Protein AF-A0A239WYX2-F1 (afdb_monomer_lite)

Organism: Streptococcus acidominimus (NCBI:txid1326)

Radius of gyration: 22.9 Å; chains: 1; bounding box: 46×28×75 Å

Structure (mmCIF, N/CA/C/O backbone):
data_AF-A0A239WYX2-F1
#
_entry.id   AF-A0A239WYX2-F1
#
loop_
_atom_site.group_PDB
_atom_site.id
_atom_site.type_symbol
_atom_site.label_atom_id
_atom_site.label_alt_id
_atom_site.label_comp_id
_atom_site.label_asym_id
_atom_site.label_entity_id
_atom_site.label_seq_id
_atom_site.pdbx_PDB_ins_code
_atom_site.Cartn_x
_atom_site.Cartn_y
_atom_site.Cartn_z
_atom_site.occupancy
_atom_site.B_iso_or_equiv
_atom_site.auth_seq_id
_atom_site.auth_comp_id
_atom_site.auth_asym_id
_atom_site.auth_atom_id
_atom_site.pdbx_PDB_model_num
ATOM 1 N N . MET A 1 1 ? -20.511 -14.952 38.530 1.00 44.59 1 MET A N 1
ATOM 2 C CA . MET A 1 1 ? -20.828 -14.054 39.660 1.00 44.59 1 MET A CA 1
ATOM 3 C C . MET A 1 1 ? -21.076 -12.670 39.100 1.00 44.59 1 MET A C 1
ATOM 5 O O . MET A 1 1 ? -20.218 -12.164 38.387 1.00 44.59 1 MET A O 1
ATOM 9 N N . THR A 1 2 ? -22.242 -12.095 39.363 1.00 56.47 2 THR A N 1
ATOM 10 C CA . THR A 1 2 ? -22.591 -10.744 38.909 1.00 56.47 2 THR A CA 1
ATOM 11 C C . THR A 1 2 ? -21.978 -9.742 39.882 1.00 56.47 2 THR A C 1
ATOM 13 O O . THR A 1 2 ? -22.202 -9.856 41.085 1.00 56.47 2 THR A O 1
ATOM 16 N N . LYS A 1 3 ? -21.156 -8.810 39.389 1.00 70.31 3 LYS A N 1
ATOM 17 C CA . LYS A 1 3 ? -20.618 -7.720 40.211 1.00 70.31 3 LYS A CA 1
ATOM 18 C C . LYS A 1 3 ? -21.615 -6.568 40.204 1.00 70.31 3 LYS A C 1
ATOM 20 O O . LYS A 1 3 ? -21.973 -6.082 39.134 1.00 70.31 3 LYS A O 1
ATOM 25 N N . THR A 1 4 ? -22.044 -6.156 41.387 1.00 78.50 4 THR A N 1
ATOM 26 C CA . THR A 1 4 ? -22.910 -4.992 41.580 1.00 78.50 4 THR A CA 1
ATOM 27 C C . THR A 1 4 ? -22.040 -3.817 41.998 1.00 78.50 4 THR A C 1
ATOM 29 O O . THR A 1 4 ? -21.205 -3.958 42.891 1.00 78.50 4 THR A O 1
ATOM 32 N N . TYR A 1 5 ? -22.226 -2.679 41.340 1.00 82.31 5 TYR A N 1
ATOM 33 C CA . TYR A 1 5 ? -21.533 -1.432 41.645 1.00 82.31 5 TYR A CA 1
ATOM 34 C C . TYR A 1 5 ? -22.567 -0.402 42.092 1.00 82.31 5 TYR A C 1
ATOM 36 O O . TYR A 1 5 ? -23.661 -0.349 41.529 1.00 82.31 5 TYR A O 1
ATOM 44 N N . THR A 1 6 ? -22.215 0.402 43.089 1.00 85.81 6 THR A N 1
ATOM 45 C CA . THR A 1 6 ? -23.036 1.508 43.589 1.00 85.81 6 THR A CA 1
ATOM 46 C C . THR A 1 6 ? -22.330 2.805 43.222 1.00 85.81 6 THR A C 1
ATOM 48 O O . THR A 1 6 ? -21.145 2.942 43.515 1.00 85.81 6 THR A O 1
ATOM 51 N N . LEU A 1 7 ? -23.043 3.713 42.563 1.00 88.19 7 LEU A N 1
ATOM 52 C CA . LEU A 1 7 ? -22.556 5.017 42.109 1.00 88.19 7 LEU A CA 1
ATOM 53 C C . LEU A 1 7 ? -23.575 6.083 42.501 1.00 88.19 7 LEU A C 1
ATOM 55 O O . LEU A 1 7 ? -24.776 5.787 42.546 1.00 88.19 7 LEU A O 1
ATOM 59 N N . THR A 1 8 ? -23.112 7.304 42.769 1.00 91.81 8 THR A N 1
ATOM 60 C CA . THR A 1 8 ? -24.018 8.451 42.903 1.00 91.81 8 THR A CA 1
ATOM 61 C C . THR A 1 8 ? -24.559 8.873 41.540 1.00 91.81 8 THR A C 1
ATOM 63 O O . THR A 1 8 ? -24.033 8.501 40.485 1.00 91.81 8 THR A O 1
ATOM 66 N N . GLU A 1 9 ? -25.638 9.655 41.553 1.00 88.44 9 GLU A N 1
ATOM 67 C CA . GLU A 1 9 ? -26.219 10.196 40.328 1.00 88.44 9 GLU A CA 1
ATOM 68 C C . GLU A 1 9 ? -25.210 11.099 39.601 1.00 88.44 9 GLU A C 1
ATOM 70 O O . GLU A 1 9 ? -25.081 10.991 38.385 1.00 88.44 9 GLU A O 1
ATOM 75 N N . GLU A 1 10 ? -24.403 11.890 40.326 1.00 90.38 10 GLU A N 1
ATOM 76 C CA . GLU A 1 10 ? -23.358 12.719 39.710 1.00 90.38 10 GLU A CA 1
ATOM 77 C C . GLU A 1 10 ? -22.226 11.894 39.088 1.00 90.38 10 GLU A C 1
ATOM 79 O O . GLU A 1 10 ? -21.770 12.217 37.991 1.00 90.38 10 GLU A O 1
ATOM 84 N N . GLU A 1 11 ? -21.781 10.820 39.749 1.00 89.00 11 GLU A N 1
ATOM 85 C CA . GLU A 1 11 ? -20.735 9.936 39.219 1.00 89.00 11 GLU A CA 1
ATOM 86 C C . GLU A 1 11 ? -21.202 9.209 37.953 1.00 89.00 11 GLU A C 1
ATOM 88 O O . GLU A 1 11 ? -20.438 9.059 36.995 1.00 89.00 11 GLU A O 1
ATOM 93 N N . LEU A 1 12 ? -22.473 8.794 37.916 1.00 89.75 12 LEU A N 1
ATOM 94 C CA . LEU A 1 12 ? -23.083 8.224 36.718 1.00 89.75 12 LEU A CA 1
ATOM 95 C C . LEU A 1 12 ? -23.137 9.257 35.588 1.00 89.75 12 LEU A C 1
ATOM 97 O O . LEU A 1 12 ? -22.763 8.951 34.454 1.00 89.75 12 LEU A O 1
ATOM 101 N N . ASP A 1 13 ? -23.564 10.479 35.894 1.00 89.19 13 ASP A N 1
ATOM 102 C CA . ASP A 1 13 ? -23.682 11.562 34.921 1.00 89.19 13 ASP A CA 1
ATOM 103 C C . ASP A 1 13 ? -22.313 11.962 34.350 1.00 89.19 13 ASP A C 1
ATOM 105 O O . ASP A 1 13 ? -22.170 12.235 33.153 1.00 89.19 13 ASP A O 1
ATOM 109 N N . GLN A 1 14 ? -21.277 11.936 35.190 1.00 88.00 14 GLN A N 1
ATOM 110 C CA . GLN A 1 14 ? -19.898 12.187 34.796 1.00 88.00 14 GLN A CA 1
ATOM 111 C C . GLN A 1 14 ? -19.333 11.056 33.934 1.00 88.00 14 GLN A C 1
ATOM 113 O O . GLN A 1 14 ? -18.795 11.339 32.865 1.00 88.00 14 GLN A O 1
ATOM 118 N N . LEU A 1 15 ? -19.553 9.790 34.302 1.00 87.75 15 LEU A N 1
ATOM 119 C CA . LEU A 1 15 ? -19.185 8.639 33.469 1.00 87.75 15 LEU A CA 1
ATOM 120 C C . LEU A 1 15 ? -19.864 8.688 32.100 1.00 87.75 15 LEU A C 1
ATOM 122 O O . LEU A 1 15 ? -19.236 8.393 31.084 1.00 87.75 15 LEU A O 1
ATOM 126 N N . VAL A 1 16 ? -21.145 9.066 32.049 1.00 83.56 16 VAL A N 1
ATOM 127 C CA . VAL A 1 16 ? -21.876 9.239 30.789 1.00 83.56 16 VAL A CA 1
ATOM 128 C C . VAL A 1 16 ? -21.277 10.388 29.980 1.00 83.56 16 VAL A C 1
ATOM 130 O O . VAL A 1 16 ? -21.040 10.213 28.785 1.00 83.56 16 VAL A O 1
ATOM 133 N N . LYS A 1 17 ? -20.988 11.539 30.598 1.00 84.06 17 LYS A N 1
ATOM 134 C CA . LYS A 1 17 ? -20.359 12.687 29.923 1.00 84.06 17 LYS A CA 1
ATOM 135 C C . LYS A 1 17 ? -18.972 12.354 29.392 1.00 84.06 17 LYS A C 1
ATOM 137 O O . LYS A 1 17 ? -18.702 12.693 28.246 1.00 84.06 17 LYS A O 1
ATOM 142 N N . GLU A 1 18 ? -18.136 11.670 30.163 1.00 80.50 18 GLU A N 1
ATOM 143 C CA . GLU A 1 18 ? -16.801 11.228 29.752 1.00 80.50 18 GLU A CA 1
ATOM 144 C C . GLU A 1 18 ? -16.894 10.254 28.575 1.00 80.50 18 GLU A C 1
ATOM 146 O O . GLU A 1 18 ? -16.301 10.509 27.530 1.00 80.50 18 GLU A O 1
ATOM 151 N N . ARG A 1 19 ? -17.764 9.237 28.646 1.00 72.94 19 ARG A N 1
ATOM 152 C CA . ARG A 1 19 ? -18.009 8.319 27.516 1.00 72.94 19 ARG A CA 1
ATOM 153 C C . ARG A 1 19 ? -18.530 9.028 26.271 1.00 72.94 19 ARG A C 1
ATOM 155 O O . ARG A 1 19 ? -18.176 8.680 25.146 1.00 72.94 19 ARG A O 1
ATOM 162 N N . MET A 1 20 ? -19.429 9.991 26.452 1.00 70.44 20 MET A N 1
ATOM 163 C CA . MET A 1 20 ? -19.989 10.771 25.350 1.00 70.44 20 MET A CA 1
ATOM 164 C C . MET A 1 20 ? -18.973 11.776 24.795 1.00 70.44 20 MET A C 1
ATOM 166 O O . MET A 1 20 ? -19.032 12.088 23.609 1.00 70.44 20 MET A O 1
ATOM 170 N N . ALA A 1 21 ? -18.039 12.267 25.610 1.00 65.56 21 ALA A N 1
ATOM 171 C CA . ALA A 1 21 ? -16.942 13.136 25.200 1.00 65.56 21 ALA A CA 1
ATOM 172 C C . ALA A 1 21 ? -15.845 12.359 24.456 1.00 65.56 21 ALA A C 1
ATOM 174 O O . ALA A 1 21 ? -15.385 12.826 23.417 1.00 65.56 21 ALA A O 1
ATOM 175 N N . GLU A 1 22 ? -15.506 11.148 24.900 1.00 59.69 22 GLU A N 1
ATOM 176 C CA . GLU A 1 22 ? -14.644 10.210 24.168 1.00 59.69 22 GLU A CA 1
ATOM 177 C C . GLU A 1 22 ? -15.230 9.893 22.786 1.00 59.69 22 GLU A C 1
ATOM 179 O O . GLU A 1 22 ? -14.534 10.010 21.779 1.00 59.69 22 GLU A O 1
ATOM 184 N N . LYS A 1 23 ? -16.544 9.629 22.707 1.00 55.78 23 LYS A N 1
ATOM 185 C CA . LYS A 1 23 ? -17.272 9.493 21.429 1.00 55.78 23 LYS A CA 1
ATOM 186 C C . LYS A 1 23 ? -17.261 10.763 20.566 1.00 55.78 23 LYS A C 1
ATOM 188 O O . LYS A 1 23 ? -17.519 10.688 19.368 1.00 55.78 23 LYS A O 1
ATOM 193 N N . ARG A 1 24 ? -17.017 11.938 21.157 1.00 50.47 24 ARG A N 1
ATOM 194 C CA . ARG A 1 24 ? -16.957 13.237 20.462 1.00 50.47 24 ARG A CA 1
ATOM 195 C C . ARG A 1 24 ? -15.552 13.636 20.037 1.00 50.47 24 ARG A C 1
ATOM 197 O O . ARG A 1 24 ? -15.436 14.643 19.332 1.00 50.47 24 ARG A O 1
ATOM 204 N N . ILE A 1 25 ? -14.506 12.882 20.391 1.00 54.81 25 ILE A N 1
ATOM 205 C CA . ILE A 1 25 ? -13.226 13.005 19.694 1.00 54.81 25 ILE A CA 1
ATOM 206 C C . ILE A 1 25 ? -13.530 12.604 18.256 1.00 54.81 25 ILE A C 1
ATOM 208 O O . ILE A 1 25 ? -13.659 11.425 17.934 1.00 54.81 25 ILE A O 1
ATOM 212 N N . LYS A 1 26 ? -13.725 13.613 17.403 1.00 53.50 26 LYS A N 1
ATOM 213 C CA . LYS A 1 26 ? -13.906 13.462 15.964 1.00 53.50 26 LYS A CA 1
ATOM 214 C C . LYS A 1 26 ? -12.593 12.941 15.399 1.00 53.50 26 LYS A C 1
ATOM 216 O O . LYS A 1 26 ? -11.823 13.686 14.803 1.00 53.50 26 LYS A O 1
ATOM 221 N N . VAL A 1 27 ? -12.316 11.662 15.625 1.00 56.88 27 VAL A N 1
ATOM 222 C CA . VAL A 1 27 ? 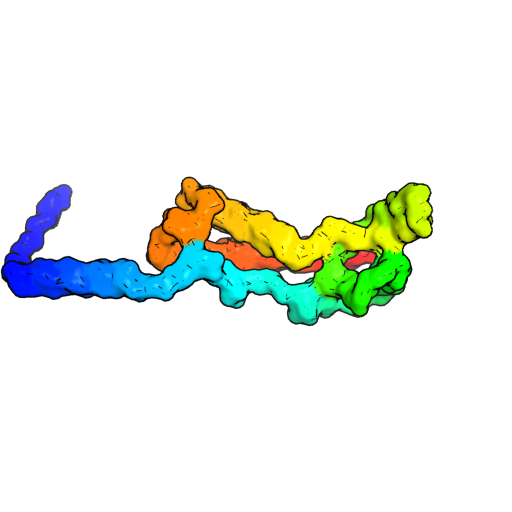-11.388 10.944 14.778 1.00 56.88 27 VAL A CA 1
ATOM 223 C C . VAL A 1 27 ? -12.023 11.013 13.407 1.00 56.88 27 VAL A C 1
ATOM 225 O O . VAL A 1 27 ? -13.179 10.625 13.225 1.00 56.88 27 VAL A O 1
ATOM 228 N N . ASP A 1 28 ? -11.308 11.617 12.471 1.00 65.31 28 ASP A N 1
ATOM 229 C CA . ASP A 1 28 ? -11.744 11.649 11.095 1.00 65.31 28 ASP A CA 1
ATOM 230 C C . ASP A 1 28 ? -11.708 10.214 10.559 1.00 65.31 28 ASP A C 1
ATOM 232 O O . ASP A 1 28 ? -10.704 9.733 10.035 1.00 65.31 28 ASP A O 1
ATOM 236 N N . LEU A 1 29 ? -12.828 9.508 10.725 1.00 66.06 29 LEU A N 1
ATOM 237 C CA . LEU A 1 29 ? -12.997 8.139 10.258 1.00 66.06 29 LEU A CA 1
ATOM 238 C C . LEU A 1 29 ? -12.892 8.062 8.729 1.00 66.06 29 LEU A C 1
ATOM 240 O O . LEU A 1 29 ? -12.725 6.977 8.183 1.00 66.06 29 LEU A O 1
ATOM 244 N N . THR A 1 30 ? -12.920 9.186 8.003 1.00 69.56 30 THR A N 1
ATOM 245 C CA . THR A 1 30 ? -12.647 9.171 6.562 1.00 69.56 30 THR A CA 1
ATOM 246 C C . THR A 1 30 ? -11.163 8.949 6.256 1.00 69.56 30 THR A C 1
ATOM 248 O O . THR A 1 30 ? -10.840 8.424 5.191 1.00 69.56 30 THR A O 1
ATOM 251 N N . SER A 1 31 ? -10.259 9.220 7.206 1.00 82.25 31 SER A N 1
ATOM 252 C CA . SER A 1 31 ? -8.807 9.193 7.000 1.00 82.25 31 SER A CA 1
ATOM 253 C C . SER A 1 31 ? -8.033 8.257 7.941 1.00 82.25 31 SER A C 1
ATOM 255 O O . SER A 1 31 ? -6.823 8.415 8.092 1.00 82.25 31 SER A O 1
ATOM 257 N N . VAL A 1 32 ? -8.685 7.217 8.483 1.00 89.94 32 VAL A N 1
ATOM 258 C CA . VAL A 1 32 ? -8.102 6.206 9.404 1.00 89.94 32 VAL A CA 1
ATOM 259 C C . VAL A 1 32 ? -6.696 5.743 9.003 1.00 89.94 32 VAL A C 1
ATOM 261 O O . VAL A 1 32 ? -5.801 5.677 9.841 1.00 89.94 32 VAL A O 1
ATOM 264 N N . PHE A 1 33 ? -6.478 5.454 7.719 1.00 94.00 33 PHE A N 1
ATOM 265 C CA . PHE A 1 33 ? -5.216 4.904 7.216 1.00 94.00 33 PHE A CA 1
ATOM 266 C C . PHE A 1 33 ? -4.278 5.951 6.610 1.00 94.00 33 PHE A C 1
ATOM 268 O O . PHE A 1 33 ? -3.168 5.615 6.210 1.00 94.00 33 PHE A O 1
ATOM 275 N N . ARG A 1 34 ? -4.680 7.225 6.550 1.00 91.06 34 ARG A N 1
ATOM 276 C CA . ARG A 1 34 ? -3.857 8.308 5.990 1.00 91.06 34 ARG A CA 1
ATOM 277 C C . ARG A 1 34 ? -2.483 8.447 6.665 1.00 91.06 34 ARG A C 1
ATOM 279 O O . ARG A 1 34 ? -1.541 8.724 5.930 1.00 91.06 34 ARG A O 1
ATOM 286 N N . PRO A 1 35 ? -2.325 8.255 7.991 1.00 92.06 35 PRO A N 1
ATOM 287 C CA . PRO A 1 35 ? -1.014 8.353 8.637 1.00 92.06 35 PRO A CA 1
ATOM 288 C C . PRO A 1 35 ? -0.046 7.223 8.270 1.00 92.06 35 PRO A C 1
ATOM 290 O O . PRO A 1 35 ? 1.161 7.416 8.337 1.00 92.06 35 PRO A O 1
ATOM 293 N N . VAL A 1 36 ? -0.572 6.050 7.903 1.00 94.19 36 VAL A N 1
ATOM 294 C CA . VAL A 1 36 ? 0.217 4.830 7.646 1.00 94.19 36 VAL A CA 1
ATOM 295 C C . VAL A 1 36 ? 0.238 4.424 6.176 1.00 94.19 36 VAL A C 1
ATOM 297 O O . VAL A 1 36 ? 0.872 3.425 5.833 1.00 94.19 36 VAL A O 1
ATOM 300 N N . LYS A 1 37 ? -0.455 5.182 5.314 1.00 92.81 37 LYS A N 1
ATOM 301 C CA . LYS A 1 37 ? -0.577 4.898 3.884 1.00 92.81 37 LYS A CA 1
ATOM 302 C C . LYS A 1 37 ? 0.794 4.759 3.232 1.00 92.81 37 LYS A C 1
ATOM 304 O O . LYS A 1 37 ? 1.783 5.302 3.721 1.00 92.81 37 LYS A O 1
ATOM 309 N N . ILE A 1 38 ? 0.815 4.038 2.121 1.00 91.56 38 ILE A N 1
ATOM 310 C CA . ILE A 1 38 ? 2.036 3.877 1.345 1.00 91.56 38 ILE A CA 1
ATOM 311 C C . ILE A 1 38 ? 2.420 5.218 0.692 1.00 91.56 38 ILE A C 1
ATOM 313 O O . ILE A 1 38 ? 1.558 5.982 0.259 1.00 91.56 38 ILE A O 1
ATOM 317 N N . ASP A 1 39 ? 3.706 5.550 0.703 1.00 91.31 39 ASP A N 1
ATOM 318 C CA . ASP A 1 39 ? 4.269 6.763 0.104 1.00 91.31 39 ASP A CA 1
ATOM 319 C C . ASP A 1 39 ? 5.173 6.349 -1.059 1.00 91.31 39 ASP A C 1
ATOM 321 O O . ASP A 1 39 ? 6.249 5.782 -0.875 1.00 91.31 39 ASP A O 1
ATOM 325 N N . ASP A 1 40 ? 4.727 6.625 -2.280 1.00 89.00 40 ASP A N 1
ATOM 326 C CA . ASP A 1 40 ? 5.436 6.264 -3.505 1.00 89.00 40 ASP A CA 1
ATOM 327 C C . ASP A 1 40 ? 6.855 6.850 -3.577 1.00 89.00 40 ASP A C 1
ATOM 329 O O . ASP A 1 40 ? 7.781 6.186 -4.046 1.00 89.00 40 ASP A O 1
ATOM 333 N N . ASN A 1 41 ? 7.057 8.065 -3.072 1.00 89.50 41 ASN A N 1
ATOM 334 C CA . ASN A 1 41 ? 8.358 8.732 -3.087 1.00 89.50 41 ASN A CA 1
ATOM 335 C C . ASN A 1 41 ? 9.320 8.143 -2.066 1.00 89.50 41 ASN A C 1
ATOM 337 O O . ASN A 1 41 ? 10.521 8.101 -2.312 1.00 89.50 41 ASN A O 1
ATOM 341 N N . LYS A 1 42 ? 8.807 7.726 -0.909 1.00 92.38 42 LYS A N 1
ATOM 342 C CA . LYS A 1 42 ? 9.647 7.271 0.206 1.00 92.38 42 LYS A CA 1
ATOM 343 C C . LYS A 1 42 ? 9.811 5.762 0.276 1.00 92.38 42 LYS A C 1
ATOM 345 O O . LYS A 1 42 ? 10.765 5.304 0.892 1.00 92.38 42 LYS A O 1
ATOM 350 N N . GLU A 1 43 ? 8.890 5.004 -0.305 1.00 94.19 43 GLU A N 1
ATOM 351 C CA . GLU A 1 43 ? 8.837 3.551 -0.136 1.00 94.19 43 GLU A CA 1
ATOM 352 C C . GLU A 1 43 ? 8.969 2.809 -1.471 1.00 94.19 43 GLU A C 1
ATOM 354 O O . GLU A 1 43 ? 9.728 1.850 -1.540 1.00 94.19 43 GLU A O 1
ATOM 359 N N . ILE A 1 44 ? 8.315 3.260 -2.550 1.00 92.19 44 ILE A N 1
ATOM 360 C CA . ILE A 1 44 ? 8.398 2.582 -3.863 1.00 92.19 44 ILE A CA 1
ATOM 361 C C . ILE A 1 44 ? 9.615 3.028 -4.669 1.00 92.19 44 ILE A C 1
ATOM 363 O O . ILE A 1 44 ? 10.359 2.192 -5.182 1.00 92.19 44 ILE A O 1
ATOM 367 N N . THR A 1 45 ? 9.831 4.340 -4.764 1.00 92.00 45 THR A N 1
ATOM 368 C CA . THR A 1 45 ? 10.928 4.922 -5.549 1.00 92.00 45 THR A CA 1
ATOM 369 C C . THR A 1 45 ? 12.287 4.357 -5.119 1.00 92.00 45 THR A C 1
ATOM 371 O O . THR A 1 45 ? 12.994 3.851 -5.991 1.00 92.00 45 THR A O 1
ATOM 374 N N . PRO A 1 46 ? 12.627 4.290 -3.812 1.00 94.06 46 PRO A N 1
ATOM 375 C CA . PRO A 1 46 ? 13.911 3.739 -3.388 1.00 94.06 46 PRO A CA 1
ATOM 376 C C . PRO A 1 46 ? 14.072 2.248 -3.689 1.00 94.06 46 PRO A C 1
ATOM 378 O O . PRO A 1 46 ? 15.195 1.799 -3.881 1.00 94.06 46 PRO A O 1
ATOM 381 N N . ILE A 1 47 ? 12.984 1.466 -3.726 1.00 94.56 47 ILE A N 1
ATOM 382 C CA . ILE A 1 47 ? 13.049 0.053 -4.129 1.00 94.56 47 ILE A CA 1
ATOM 383 C C . ILE A 1 47 ? 13.384 -0.037 -5.616 1.00 94.56 47 ILE A C 1
ATOM 385 O O . ILE A 1 47 ? 14.324 -0.730 -5.985 1.00 94.56 47 ILE A O 1
ATOM 389 N N . ASN A 1 48 ? 12.660 0.696 -6.465 1.00 92.12 48 ASN A N 1
ATOM 390 C CA . ASN A 1 48 ? 12.896 0.681 -7.908 1.00 92.12 48 ASN A CA 1
ATOM 391 C C . ASN A 1 48 ? 14.311 1.160 -8.265 1.00 92.12 48 ASN A C 1
ATOM 393 O O . ASN A 1 48 ? 14.954 0.570 -9.126 1.00 92.12 48 ASN A O 1
ATOM 397 N N . GLU A 1 49 ? 14.826 2.180 -7.576 1.00 92.44 49 GLU A N 1
ATOM 398 C CA . GLU A 1 49 ? 16.173 2.721 -7.796 1.00 92.44 49 GLU A CA 1
ATOM 399 C C . GLU A 1 49 ? 17.307 1.725 -7.504 1.00 92.44 49 GLU A C 1
ATOM 401 O O . GLU A 1 49 ? 18.393 1.876 -8.065 1.00 92.44 49 GLU A O 1
ATOM 406 N N . LYS A 1 50 ? 17.072 0.672 -6.704 1.00 94.25 50 LYS A N 1
ATOM 407 C CA . LYS A 1 50 ? 18.048 -0.422 -6.520 1.00 94.25 50 LYS A CA 1
ATOM 408 C C . LYS A 1 50 ? 18.286 -1.226 -7.805 1.00 94.25 50 LYS A C 1
ATOM 410 O O . LYS A 1 50 ? 19.325 -1.870 -7.922 1.00 94.25 50 LYS A O 1
ATOM 415 N N . TYR A 1 51 ? 17.348 -1.187 -8.756 1.00 92.88 51 TYR A N 1
ATOM 416 C CA . TYR A 1 51 ? 17.335 -2.026 -9.957 1.00 92.88 51 TYR A CA 1
ATOM 417 C C . TYR A 1 51 ? 17.356 -1.159 -11.233 1.00 92.88 51 TYR A C 1
ATOM 419 O O . TYR A 1 51 ? 16.306 -0.895 -11.830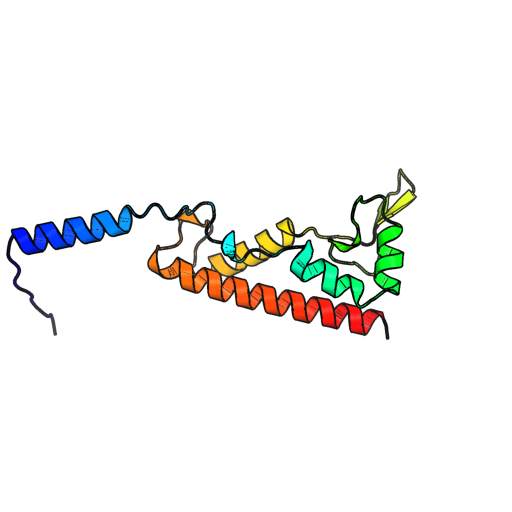 1.00 92.88 51 TYR A O 1
ATOM 427 N N . PRO A 1 52 ? 18.535 -0.70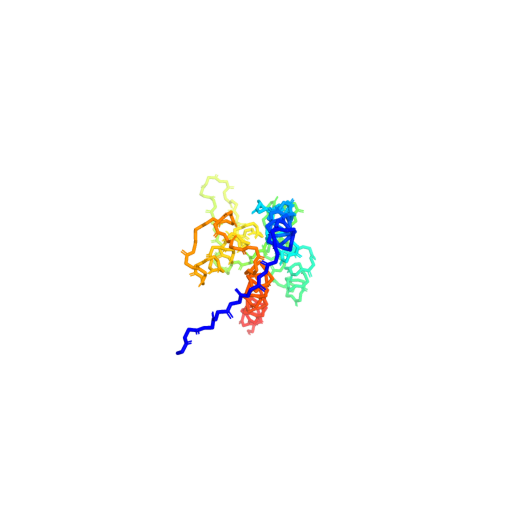0 -11.696 1.00 89.12 52 PRO A N 1
ATOM 428 C CA . PRO A 1 52 ? 18.644 0.250 -12.809 1.00 89.12 52 PRO A CA 1
ATOM 429 C C . PRO A 1 52 ? 18.060 -0.273 -14.132 1.00 89.12 52 PRO A C 1
ATOM 431 O O . PRO A 1 52 ? 17.439 0.498 -14.863 1.00 89.12 52 PRO A O 1
ATOM 434 N N . ASP A 1 53 ? 18.168 -1.575 -14.411 1.00 87.50 53 ASP A N 1
ATOM 435 C CA . ASP A 1 53 ? 17.596 -2.191 -15.620 1.00 87.50 53 ASP A CA 1
ATOM 436 C C . ASP A 1 53 ? 16.062 -2.115 -15.646 1.00 87.50 53 ASP A C 1
ATOM 438 O O . ASP A 1 53 ? 15.437 -1.973 -16.700 1.00 87.50 53 ASP A O 1
ATOM 442 N N . ILE A 1 54 ? 15.440 -2.181 -14.467 1.00 85.25 54 ILE A N 1
ATOM 443 C CA . ILE A 1 54 ? 13.995 -2.032 -14.292 1.00 85.25 54 ILE A CA 1
ATOM 444 C C . ILE A 1 5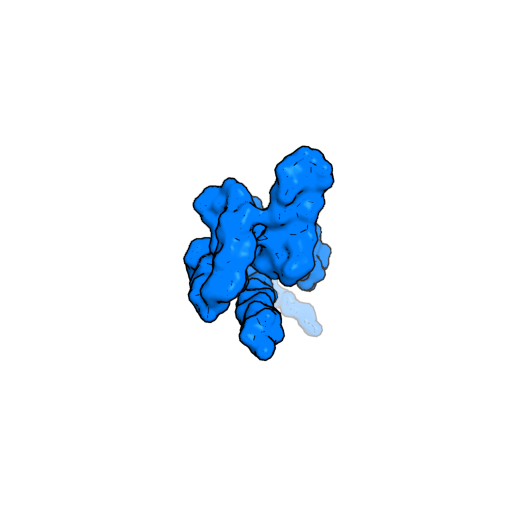4 ? 13.593 -0.574 -14.505 1.00 85.25 54 ILE A C 1
ATOM 446 O O . ILE A 1 54 ? 12.632 -0.293 -15.222 1.00 85.25 54 ILE A O 1
ATOM 450 N N . VAL A 1 55 ? 14.352 0.360 -13.928 1.00 86.38 55 VAL A N 1
ATOM 451 C CA . VAL A 1 55 ? 14.131 1.800 -14.107 1.00 86.38 55 VAL A CA 1
ATOM 452 C C . VAL A 1 55 ? 14.216 2.186 -15.582 1.00 86.38 55 VAL A C 1
ATOM 454 O O . VAL A 1 55 ? 13.385 2.959 -16.055 1.00 86.38 55 VAL A O 1
ATOM 457 N N . GLU A 1 56 ? 15.167 1.627 -16.329 1.00 86.19 56 GLU A N 1
ATOM 458 C CA . GLU A 1 56 ? 15.299 1.909 -17.757 1.00 86.19 56 GLU A CA 1
ATOM 459 C C . GLU A 1 56 ? 14.076 1.431 -18.552 1.00 86.19 56 GLU A C 1
ATOM 461 O O . GLU A 1 56 ? 13.540 2.181 -19.365 1.00 86.19 56 GLU A O 1
ATOM 466 N N . LYS A 1 57 ? 13.544 0.240 -18.245 1.00 84.94 57 LYS A N 1
ATOM 467 C CA . LYS A 1 57 ? 12.280 -0.242 -18.832 1.00 84.94 57 LYS A CA 1
ATOM 468 C C . LYS A 1 57 ? 11.096 0.655 -18.465 1.00 84.94 57 LYS A C 1
ATOM 470 O O . LYS A 1 57 ? 10.257 0.950 -19.312 1.00 84.94 57 LYS A O 1
ATOM 475 N N . LEU A 1 58 ? 11.033 1.126 -17.221 1.00 81.94 58 LEU A N 1
ATOM 476 C CA . LEU A 1 58 ? 9.990 2.038 -16.751 1.00 81.94 58 LEU A CA 1
ATOM 477 C C . LEU A 1 58 ? 10.026 3.395 -17.478 1.00 81.94 58 LEU A C 1
ATOM 479 O O . LEU A 1 58 ? 8.964 3.936 -17.780 1.00 81.94 58 LEU A O 1
ATOM 483 N N . LYS A 1 59 ? 11.208 3.925 -17.827 1.00 78.00 59 LYS A N 1
ATOM 484 C CA . LYS A 1 59 ? 11.356 5.175 -18.606 1.00 78.00 59 LYS A CA 1
ATOM 485 C C . LYS A 1 59 ? 10.790 5.108 -20.023 1.00 78.00 59 LYS A C 1
ATOM 487 O O . LYS A 1 59 ? 10.501 6.154 -20.595 1.00 78.00 59 LYS A O 1
ATOM 492 N N . VAL A 1 60 ? 10.626 3.910 -20.590 1.00 71.50 60 VAL A N 1
ATOM 493 C CA . VAL A 1 60 ? 9.973 3.729 -21.900 1.00 71.50 60 VAL A CA 1
ATOM 494 C C . VAL A 1 60 ? 8.500 4.169 -21.844 1.00 71.50 60 VAL A C 1
ATOM 496 O O . VAL A 1 60 ? 7.919 4.540 -22.863 1.00 71.50 60 VAL A O 1
ATOM 499 N N . SER A 1 61 ? 7.906 4.209 -20.646 1.00 65.38 61 SER A N 1
ATOM 500 C CA . SER A 1 61 ? 6.585 4.786 -20.416 1.00 65.38 61 SER A CA 1
ATOM 501 C C . SER A 1 61 ? 6.613 6.317 -20.530 1.00 65.38 61 SER A C 1
ATOM 503 O O . SER A 1 61 ? 7.492 6.977 -19.982 1.00 65.38 61 SER A O 1
ATOM 505 N N . ARG A 1 62 ? 5.586 6.919 -21.149 1.00 68.38 62 ARG A N 1
ATOM 506 C CA . ARG A 1 62 ? 5.408 8.389 -21.233 1.00 68.38 62 ARG A CA 1
ATOM 507 C C . ARG A 1 62 ? 5.025 9.051 -19.894 1.00 68.38 62 ARG A C 1
ATOM 509 O O . ARG A 1 62 ? 4.636 10.219 -19.868 1.00 68.38 62 ARG A O 1
ATOM 516 N N . SER A 1 63 ? 5.078 8.313 -18.790 1.00 69.69 63 SER A N 1
ATOM 517 C CA . SER A 1 63 ? 4.742 8.800 -17.454 1.00 69.69 63 SER A CA 1
ATOM 518 C C . SER A 1 63 ? 5.764 9.816 -16.942 1.00 69.69 63 SER A C 1
ATOM 520 O O . SER A 1 63 ? 6.968 9.610 -17.033 1.00 69.69 63 SER A O 1
ATOM 522 N N . VAL A 1 64 ? 5.279 10.897 -16.321 1.00 69.00 64 VAL A N 1
ATOM 523 C CA . VAL A 1 64 ? 6.112 12.004 -15.805 1.00 69.00 64 VAL A CA 1
ATOM 524 C C . VAL A 1 64 ? 7.072 11.555 -14.688 1.00 69.00 64 VAL A C 1
ATOM 526 O O . VAL A 1 64 ? 8.094 12.194 -14.486 1.00 69.00 64 VAL A O 1
ATOM 529 N N . ASN A 1 65 ? 6.778 10.452 -13.984 1.00 76.00 65 ASN A N 1
ATOM 530 C CA . ASN A 1 65 ? 7.632 9.871 -12.936 1.00 76.00 65 ASN A CA 1
ATOM 531 C C . ASN A 1 65 ? 7.459 8.340 -12.861 1.00 76.00 65 ASN A C 1
ATOM 533 O O . ASN A 1 65 ? 6.770 7.839 -11.968 1.00 76.00 65 ASN A O 1
ATOM 537 N N . PRO A 1 66 ? 8.049 7.572 -13.788 1.00 77.00 66 PRO A N 1
ATOM 538 C CA . PRO A 1 66 ? 7.738 6.153 -13.943 1.00 77.00 66 PRO A CA 1
ATOM 539 C C . PRO A 1 66 ? 8.295 5.283 -12.795 1.00 77.00 66 PRO A C 1
ATOM 541 O O . PRO A 1 66 ? 7.775 4.208 -12.517 1.00 77.00 66 PRO A O 1
ATOM 544 N N . VAL A 1 67 ? 9.285 5.789 -12.051 1.00 84.31 67 VAL A N 1
ATOM 545 C CA . VAL A 1 67 ? 9.880 5.137 -10.867 1.00 84.31 67 VAL A CA 1
ATOM 546 C C . VAL A 1 67 ? 8.962 5.076 -9.644 1.00 84.31 67 VAL A C 1
ATOM 548 O O . VAL A 1 67 ? 9.267 4.360 -8.698 1.00 84.31 67 VAL A O 1
ATOM 551 N N . ARG A 1 68 ? 7.831 5.787 -9.647 1.00 85.88 68 ARG A N 1
ATOM 552 C CA . ARG A 1 68 ? 6.858 5.767 -8.540 1.00 85.88 68 ARG A CA 1
ATOM 553 C C . ARG A 1 68 ? 5.873 4.601 -8.617 1.00 85.88 68 ARG A C 1
ATOM 555 O O . ARG A 1 68 ? 5.094 4.392 -7.690 1.00 85.88 68 ARG A O 1
ATOM 562 N N . PHE A 1 69 ? 5.875 3.865 -9.725 1.00 84.56 69 PHE A N 1
ATOM 563 C CA . PHE A 1 69 ? 4.913 2.801 -9.972 1.00 84.56 69 PHE A CA 1
ATOM 564 C C . PHE A 1 69 ? 5.479 1.413 -9.677 1.00 84.56 69 PHE A C 1
ATOM 566 O O . PHE A 1 69 ? 6.690 1.198 -9.628 1.00 84.56 69 PHE A O 1
ATOM 573 N N . ILE A 1 70 ? 4.573 0.447 -9.527 1.00 88.69 70 ILE A N 1
ATOM 574 C CA . ILE A 1 70 ? 4.930 -0.966 -9.418 1.00 88.69 70 ILE A CA 1
ATOM 575 C C . ILE A 1 70 ? 5.235 -1.523 -10.803 1.00 88.69 70 ILE A C 1
ATOM 577 O O . ILE A 1 70 ? 4.374 -1.528 -11.689 1.00 88.69 70 ILE A O 1
ATOM 581 N N . PHE A 1 71 ? 6.452 -2.037 -10.956 1.00 86.44 71 PHE A N 1
ATOM 582 C CA . PHE A 1 71 ? 6.932 -2.650 -12.180 1.00 86.44 71 PHE A CA 1
ATOM 583 C C . PHE A 1 71 ? 6.247 -3.988 -12.462 1.00 86.44 71 PHE A C 1
ATOM 585 O O . PHE A 1 71 ? 6.126 -4.868 -11.601 1.00 86.44 71 PHE A O 1
ATOM 592 N N . LYS A 1 72 ? 5.885 -4.186 -13.722 1.00 86.62 72 LYS A N 1
ATOM 593 C CA . LYS A 1 72 ? 5.375 -5.419 -14.303 1.00 86.62 72 LYS A CA 1
ATOM 594 C C . LYS A 1 72 ? 6.352 -5.877 -15.381 1.00 86.62 72 LYS A C 1
ATOM 596 O O . LYS A 1 72 ? 6.721 -5.107 -16.254 1.00 86.62 72 LYS A O 1
ATOM 601 N N . GLU A 1 73 ? 6.733 -7.149 -15.325 1.00 82.62 73 GLU A N 1
ATOM 602 C CA . GLU A 1 73 ? 7.726 -7.724 -16.239 1.00 82.62 73 GLU A CA 1
ATOM 603 C C . GLU A 1 73 ? 7.224 -7.779 -17.684 1.00 82.62 73 GLU A C 1
ATOM 605 O O . GLU A 1 73 ? 7.922 -7.355 -18.600 1.00 82.62 73 GLU A O 1
ATOM 610 N N . VAL A 1 74 ? 5.999 -8.276 -17.871 1.00 85.12 74 VAL A N 1
ATOM 611 C CA . VAL A 1 74 ? 5.350 -8.339 -19.181 1.00 85.12 74 VAL A CA 1
ATOM 612 C C . VAL A 1 74 ? 4.624 -7.018 -19.424 1.00 85.12 74 VAL A C 1
ATOM 614 O O . VAL A 1 74 ? 3.602 -6.767 -18.764 1.00 85.12 74 VAL A O 1
ATOM 617 N N . PRO A 1 75 ? 5.112 -6.171 -20.344 1.00 85.06 75 PRO A N 1
ATOM 618 C CA . PRO A 1 75 ? 4.508 -4.876 -20.569 1.00 85.06 75 PRO A CA 1
ATOM 619 C C . PRO A 1 75 ? 3.140 -5.018 -21.229 1.00 85.06 75 PRO A C 1
ATOM 621 O O . PRO A 1 75 ? 2.831 -6.007 -21.900 1.00 85.06 75 PRO A O 1
ATOM 624 N N . ARG A 1 76 ? 2.311 -3.995 -21.063 1.00 85.19 76 ARG A N 1
ATOM 625 C CA . ARG A 1 76 ? 1.120 -3.800 -21.881 1.00 85.19 76 ARG A CA 1
ATOM 626 C C . ARG A 1 76 ? 1.507 -2.977 -23.102 1.00 85.19 76 ARG A C 1
ATOM 628 O O . ARG A 1 76 ? 2.104 -1.919 -22.954 1.00 85.19 76 ARG A O 1
ATOM 635 N N . VAL A 1 77 ? 1.122 -3.434 -24.287 1.00 86.25 77 VAL A N 1
ATOM 636 C CA . VAL A 1 77 ? 1.227 -2.633 -25.509 1.00 86.25 77 VAL A CA 1
ATOM 637 C C . VAL A 1 77 ? -0.133 -2.005 -25.786 1.00 86.25 77 VAL A C 1
ATOM 639 O O . VAL A 1 77 ? -1.165 -2.667 -25.680 1.00 86.25 77 VAL A O 1
ATOM 642 N N . ASN A 1 78 ? -0.155 -0.709 -26.073 1.00 83.62 78 ASN A N 1
ATOM 643 C CA . ASN A 1 78 ? -1.345 -0.035 -26.565 1.00 83.62 78 ASN A CA 1
ATOM 644 C C . ASN A 1 78 ? -1.438 -0.247 -28.081 1.00 83.62 78 ASN A C 1
ATOM 646 O O . ASN A 1 78 ? -0.638 0.309 -28.825 1.00 83.62 78 ASN A O 1
ATOM 650 N N . ASP A 1 79 ? -2.428 -1.015 -28.538 1.00 83.81 79 ASP A N 1
ATOM 651 C CA . ASP A 1 79 ? -2.577 -1.374 -29.958 1.00 83.81 79 ASP A CA 1
ATOM 652 C C . ASP A 1 79 ? -2.849 -0.173 -30.884 1.00 83.81 79 ASP A C 1
ATOM 654 O O . ASP A 1 79 ? -2.665 -0.268 -32.095 1.00 83.81 79 ASP A O 1
ATOM 658 N N . ILE A 1 80 ? -3.288 0.965 -30.332 1.00 85.50 80 ILE A N 1
ATOM 659 C CA . ILE A 1 80 ? -3.610 2.179 -31.094 1.00 85.50 80 ILE A CA 1
ATOM 660 C C . ILE A 1 80 ? -2.395 3.106 -31.174 1.00 85.50 80 ILE A C 1
ATOM 662 O O . ILE A 1 80 ? -2.111 3.664 -32.232 1.00 85.50 80 ILE A O 1
ATOM 666 N N . THR A 1 81 ? -1.693 3.308 -30.055 1.00 83.69 81 THR A N 1
ATOM 667 C CA . THR A 1 81 ? -0.580 4.272 -29.974 1.00 83.69 81 THR A CA 1
ATOM 668 C C . THR A 1 81 ? 0.797 3.633 -30.120 1.00 83.69 81 THR A C 1
ATOM 670 O O . THR A 1 81 ? 1.774 4.351 -30.327 1.00 83.69 81 THR A O 1
ATOM 673 N N . GLY A 1 82 ? 0.888 2.305 -30.008 1.00 81.69 82 GLY A N 1
ATOM 674 C CA . GLY A 1 82 ? 2.142 1.554 -29.950 1.00 81.69 82 GLY A CA 1
ATOM 675 C C . GLY A 1 82 ? 2.902 1.714 -28.630 1.00 81.69 82 GLY A C 1
ATOM 676 O O . GLY A 1 82 ? 4.032 1.242 -28.524 1.00 81.69 82 GLY A O 1
ATOM 677 N N . ASP A 1 83 ? 2.321 2.385 -27.630 1.00 81.25 83 ASP A N 1
ATOM 678 C CA . ASP A 1 83 ? 3.010 2.657 -26.369 1.00 81.25 83 ASP A CA 1
ATOM 679 C C . ASP A 1 83 ? 3.207 1.378 -25.554 1.00 81.25 83 ASP A C 1
ATOM 681 O O . ASP A 1 83 ? 2.291 0.564 -25.421 1.00 81.25 83 ASP A O 1
ATOM 685 N N . VAL A 1 84 ? 4.401 1.231 -24.982 1.00 82.88 84 VAL A N 1
ATOM 686 C CA . VAL A 1 84 ? 4.782 0.089 -24.150 1.00 82.88 84 VAL A CA 1
ATOM 687 C C . VAL A 1 84 ? 4.793 0.524 -22.695 1.00 82.88 84 VAL A C 1
ATOM 689 O O . VAL A 1 84 ? 5.517 1.446 -22.319 1.00 82.88 84 VAL A O 1
ATOM 692 N N . ASP A 1 85 ? 4.001 -0.159 -21.877 1.00 83.12 85 ASP A N 1
ATOM 693 C CA . ASP A 1 85 ? 3.834 0.172 -20.476 1.00 83.12 85 ASP A CA 1
ATOM 694 C C . ASP A 1 85 ? 4.258 -0.967 -19.544 1.00 83.12 85 ASP A C 1
ATOM 696 O O . ASP A 1 85 ? 3.668 -2.049 -19.540 1.00 83.12 85 ASP A O 1
ATOM 700 N N . TYR A 1 86 ? 5.277 -0.700 -18.732 1.00 84.75 86 TYR A N 1
ATOM 701 C CA . TYR A 1 86 ? 5.832 -1.619 -17.741 1.00 84.75 86 TYR A CA 1
ATOM 702 C C . TYR A 1 86 ? 5.302 -1.381 -16.325 1.00 84.75 86 TYR A C 1
ATOM 704 O O . TYR A 1 86 ? 5.786 -2.014 -15.390 1.00 84.75 86 TYR A O 1
ATOM 712 N N . HIS A 1 87 ? 4.326 -0.495 -16.125 1.00 80.38 87 HIS A N 1
ATOM 713 C CA . HIS A 1 87 ? 3.650 -0.375 -14.836 1.00 80.38 87 HIS A CA 1
ATOM 714 C C . HIS A 1 87 ? 2.193 -0.819 -14.915 1.00 80.38 87 HIS A C 1
ATOM 716 O O . HIS A 1 87 ? 1.573 -0.807 -15.974 1.00 80.38 87 HIS A O 1
ATOM 722 N N . ASN A 1 88 ? 1.658 -1.287 -13.786 1.00 73.94 88 ASN A N 1
ATOM 723 C CA . ASN A 1 88 ? 0.287 -1.804 -13.738 1.00 73.94 88 ASN A CA 1
ATOM 724 C C . ASN A 1 88 ? -0.542 -1.268 -12.577 1.00 73.94 88 ASN A C 1
ATOM 726 O O . ASN A 1 88 ? -1.761 -1.255 -12.683 1.00 73.94 88 ASN A O 1
ATOM 730 N N . PHE A 1 89 ? 0.103 -0.866 -11.483 1.00 80.69 89 PHE A N 1
ATOM 731 C CA . PHE A 1 89 ? -0.589 -0.381 -10.297 1.00 80.69 89 PHE A CA 1
ATOM 732 C C . PHE A 1 89 ? 0.059 0.892 -9.773 1.00 80.69 89 PHE A C 1
ATOM 734 O O . PHE A 1 89 ? 1.290 0.993 -9.692 1.00 80.69 89 PHE A O 1
ATOM 741 N N . ALA A 1 90 ? -0.786 1.841 -9.389 1.00 77.88 90 ALA A N 1
ATOM 742 C CA . ALA A 1 90 ? -0.398 3.040 -8.663 1.00 77.88 90 ALA A CA 1
ATOM 743 C C . ALA A 1 90 ? -0.557 2.861 -7.140 1.00 77.88 90 ALA A C 1
ATOM 745 O O . ALA A 1 90 ? -1.271 1.978 -6.661 1.00 77.88 90 ALA A O 1
ATOM 746 N N . GLU A 1 91 ? 0.076 3.750 -6.368 1.00 85.62 91 GLU A N 1
ATOM 747 C CA . GLU A 1 91 ? 0.047 3.773 -4.893 1.00 85.62 91 GLU A CA 1
ATOM 748 C C . GLU A 1 91 ? -1.369 3.652 -4.315 1.00 85.62 91 GLU A C 1
ATOM 750 O O . GLU A 1 91 ? -1.612 2.824 -3.439 1.00 85.62 91 GLU A O 1
ATOM 755 N N . HIS A 1 92 ? -2.322 4.416 -4.854 1.00 86.38 92 HIS A N 1
ATOM 756 C CA . HIS A 1 92 ? -3.698 4.443 -4.359 1.00 86.38 92 HIS A CA 1
ATOM 757 C C . HIS A 1 92 ? -4.434 3.098 -4.504 1.00 86.38 92 HIS A C 1
ATOM 759 O O . HIS A 1 92 ? -5.308 2.784 -3.692 1.00 86.38 92 HIS A O 1
ATOM 765 N N . GLU A 1 93 ? -4.091 2.289 -5.511 1.00 90.06 93 GLU A N 1
ATOM 766 C CA . GLU A 1 93 ? -4.690 0.967 -5.723 1.00 90.06 93 GLU A CA 1
ATOM 767 C C . GLU A 1 93 ? -4.185 -0.026 -4.677 1.00 90.06 93 GLU A C 1
ATOM 769 O O . GLU A 1 93 ? -4.975 -0.753 -4.069 1.00 90.06 93 GLU A O 1
ATOM 774 N N . ILE A 1 94 ? -2.879 0.014 -4.396 1.00 92.00 94 ILE A N 1
ATOM 775 C CA . ILE A 1 94 ? -2.236 -0.780 -3.343 1.00 92.00 94 ILE A CA 1
ATOM 776 C C . ILE A 1 94 ? -2.793 -0.363 -1.985 1.00 92.00 94 ILE A C 1
ATOM 778 O O . ILE A 1 94 ? -3.235 -1.206 -1.207 1.00 92.00 94 ILE A O 1
ATOM 782 N N . HIS A 1 95 ? -2.850 0.945 -1.723 1.00 93.06 95 HIS A N 1
ATOM 783 C CA . HIS A 1 95 ? -3.442 1.498 -0.514 1.00 93.06 95 HIS A CA 1
ATOM 784 C C . HIS A 1 95 ? -4.864 0.978 -0.300 1.00 93.06 95 HIS A C 1
ATOM 786 O O . HIS A 1 95 ? -5.197 0.518 0.792 1.00 93.06 95 HIS A O 1
ATOM 792 N N . ASN A 1 96 ? -5.706 1.012 -1.337 1.00 93.88 96 ASN A N 1
ATOM 793 C CA . ASN A 1 96 ? -7.081 0.550 -1.220 1.00 93.88 96 ASN A CA 1
ATOM 794 C C . ASN A 1 96 ? -7.170 -0.965 -0.976 1.00 93.88 96 ASN A C 1
ATOM 796 O O . ASN A 1 96 ? -7.998 -1.392 -0.173 1.00 93.88 96 ASN A O 1
ATOM 800 N N . ALA A 1 97 ? -6.311 -1.771 -1.607 1.00 94.88 97 ALA A N 1
ATOM 801 C CA . ALA A 1 97 ? -6.249 -3.211 -1.364 1.00 94.88 97 ALA A CA 1
ATOM 802 C C . ALA A 1 97 ? -5.855 -3.529 0.089 1.00 94.88 97 ALA A C 1
ATOM 804 O O . ALA A 1 97 ? -6.562 -4.278 0.767 1.00 94.88 97 ALA A O 1
ATOM 805 N N . LEU A 1 98 ? -4.789 -2.897 0.593 1.00 96.25 98 LEU A N 1
ATOM 806 C CA . LEU A 1 98 ? -4.332 -3.038 1.979 1.00 96.25 98 LEU A CA 1
ATOM 807 C C . LEU A 1 98 ? -5.408 -2.579 2.968 1.00 96.25 98 LEU A C 1
ATOM 809 O O . LEU A 1 98 ? -5.739 -3.294 3.910 1.00 96.25 98 LEU A O 1
ATOM 813 N N . ARG A 1 99 ? -6.023 -1.420 2.709 1.00 95.88 99 ARG A N 1
ATOM 814 C CA . ARG A 1 99 ? -7.121 -0.869 3.509 1.00 95.88 99 ARG A CA 1
ATOM 815 C C . ARG A 1 99 ? -8.280 -1.852 3.616 1.00 95.88 99 ARG A C 1
ATOM 817 O O . ARG A 1 99 ? -8.777 -2.100 4.712 1.00 95.88 99 ARG A O 1
ATOM 824 N N . LEU A 1 100 ? -8.736 -2.389 2.486 1.00 96.25 100 LEU A N 1
ATOM 825 C CA . LEU A 1 100 ? -9.849 -3.332 2.461 1.00 96.25 100 LEU A CA 1
ATOM 826 C C . LEU A 1 100 ? -9.498 -4.620 3.202 1.00 96.25 100 LEU A C 1
ATOM 828 O O . LEU A 1 100 ? -10.311 -5.072 4.002 1.00 96.25 100 LEU A O 1
ATOM 832 N N . LEU A 1 101 ? -8.300 -5.170 2.989 1.00 97.50 101 LEU A N 1
ATOM 833 C CA . LEU A 1 101 ? -7.842 -6.369 3.689 1.00 97.50 101 LEU A CA 1
ATOM 834 C C . LEU A 1 101 ? -7.831 -6.161 5.208 1.00 97.50 101 LEU A C 1
ATOM 836 O O . LEU A 1 101 ? -8.383 -6.979 5.940 1.00 97.50 101 LEU A O 1
ATOM 840 N N . THR A 1 102 ? -7.294 -5.033 5.677 1.00 97.88 102 THR A N 1
ATOM 841 C CA . THR A 1 102 ? -7.305 -4.678 7.098 1.00 97.88 102 THR A CA 1
ATOM 842 C C . THR A 1 102 ? -8.723 -4.562 7.649 1.00 97.88 102 THR A C 1
ATOM 844 O O . THR A 1 102 ? -9.007 -5.125 8.698 1.00 97.88 102 THR A O 1
ATOM 847 N N . LEU A 1 103 ? -9.642 -3.887 6.951 1.00 96.94 103 LEU A N 1
ATOM 848 C CA . LEU A 1 103 ? -11.035 -3.759 7.404 1.00 96.94 103 LEU A CA 1
ATOM 849 C C . LEU A 1 103 ? -11.733 -5.119 7.553 1.00 96.94 103 LEU A C 1
ATOM 851 O O . LEU A 1 103 ? -12.535 -5.300 8.468 1.00 96.94 103 LEU A O 1
ATOM 855 N N . ARG A 1 104 ? -11.399 -6.097 6.699 1.00 97.75 104 ARG A N 1
ATOM 856 C CA . ARG A 1 104 ? -11.961 -7.454 6.789 1.00 97.75 104 ARG A CA 1
ATOM 857 C C . ARG A 1 104 ? -11.539 -8.201 8.053 1.00 97.75 104 ARG A C 1
ATOM 859 O O . ARG A 1 104 ? -12.310 -9.045 8.496 1.00 97.75 104 ARG A O 1
ATOM 866 N N . ILE A 1 105 ? -10.404 -7.861 8.669 1.00 97.88 105 ILE A N 1
ATOM 867 C CA . ILE A 1 105 ? -9.998 -8.424 9.972 1.00 97.88 105 ILE A CA 1
ATOM 868 C C . ILE A 1 105 ? -11.011 -8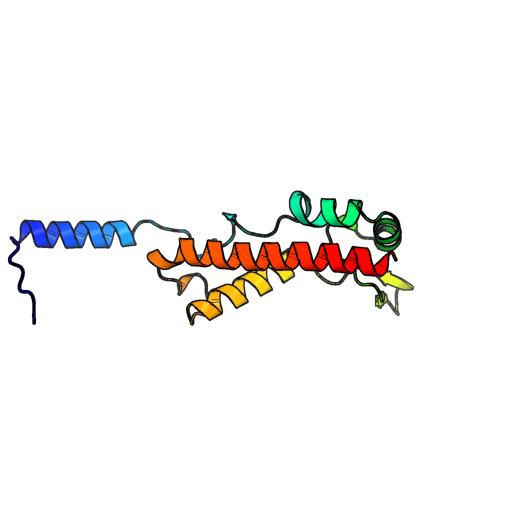.061 11.063 1.00 97.88 105 ILE A C 1
ATOM 870 O O . ILE A 1 105 ? -11.337 -8.891 11.903 1.00 97.88 105 ILE A O 1
ATOM 874 N N . PHE A 1 106 ? -11.551 -6.844 11.010 1.00 96.88 106 PHE A N 1
ATOM 875 C CA . PHE A 1 106 ? -12.535 -6.339 11.972 1.00 96.88 106 PHE A CA 1
ATOM 876 C C . PHE A 1 106 ? -13.982 -6.653 11.562 1.00 96.88 106 PHE A C 1
ATOM 878 O O . PHE A 1 106 ? -14.920 -6.187 12.197 1.00 96.88 106 PHE A O 1
ATOM 885 N N . GLY A 1 107 ? -14.189 -7.422 10.486 1.00 96.75 107 GLY A N 1
ATOM 886 C CA . GLY A 1 107 ? -15.527 -7.762 9.994 1.00 96.75 107 GLY A CA 1
ATOM 887 C C . GLY A 1 107 ? -16.289 -6.594 9.360 1.00 96.75 107 GLY A C 1
ATOM 888 O O . GLY A 1 107 ? -17.501 -6.693 9.177 1.00 96.75 107 GLY A O 1
ATOM 889 N N . VAL A 1 108 ? -15.604 -5.505 8.994 1.00 95.19 108 VAL A N 1
ATOM 890 C CA . VAL A 1 108 ? -16.232 -4.286 8.465 1.00 95.19 108 VAL A CA 1
ATOM 891 C C . VAL A 1 108 ? -15.857 -4.014 7.010 1.00 95.19 108 VAL A C 1
ATOM 893 O O . VAL A 1 108 ? -14.907 -4.575 6.449 1.00 95.19 108 VAL A O 1
ATOM 896 N N . THR A 1 109 ? -16.628 -3.141 6.364 1.00 93.88 109 THR A N 1
ATOM 897 C CA . THR A 1 109 ? -16.454 -2.767 4.956 1.00 93.88 109 THR A CA 1
ATOM 898 C C . THR A 1 109 ? -15.965 -1.349 4.739 1.00 93.88 109 THR A C 1
ATOM 900 O O . THR A 1 109 ? -15.294 -1.082 3.735 1.00 93.88 109 THR A O 1
ATOM 903 N N . LYS A 1 110 ? -16.252 -0.456 5.683 1.00 90.50 110 LYS A N 1
ATOM 904 C CA . LYS A 1 110 ? -15.931 0.966 5.599 1.00 90.50 110 LYS A CA 1
ATOM 905 C C . LYS A 1 110 ? -15.159 1.418 6.827 1.00 90.50 110 LYS A C 1
ATOM 907 O O . LYS A 1 110 ? -15.296 0.868 7.910 1.00 90.50 110 LYS A O 1
ATOM 912 N N . ASN A 1 111 ? -14.378 2.481 6.663 1.00 90.62 111 ASN A N 1
ATOM 913 C CA . ASN A 1 111 ? -13.598 3.040 7.764 1.00 90.62 111 ASN A CA 1
ATOM 914 C C . ASN A 1 111 ? -14.489 3.563 8.908 1.00 90.62 111 ASN A C 1
ATOM 916 O O . ASN A 1 111 ? -14.085 3.512 10.059 1.00 90.62 111 ASN A O 1
ATOM 920 N N . ASN A 1 112 ? -15.695 4.058 8.602 1.00 87.00 112 ASN A N 1
ATOM 921 C CA . ASN A 1 112 ? -16.635 4.575 9.602 1.00 87.00 112 ASN A CA 1
ATOM 922 C C . ASN A 1 112 ? -17.383 3.484 10.384 1.00 87.00 112 ASN A C 1
ATOM 924 O O . ASN A 1 112 ? -18.149 3.813 11.282 1.00 87.00 112 ASN A O 1
ATOM 928 N N . GLU A 1 113 ? -17.186 2.219 10.020 1.00 89.56 113 GLU A N 1
ATOM 929 C CA . GLU A 1 113 ? -17.695 1.059 10.752 1.00 89.56 113 GLU A CA 1
ATOM 930 C C . GLU A 1 113 ? -16.663 0.552 11.779 1.00 89.56 113 GLU A C 1
ATOM 932 O O . GLU A 1 113 ? -17.007 -0.284 12.604 1.00 89.56 113 GLU A O 1
ATOM 937 N N . LEU A 1 114 ? -15.415 1.050 11.752 1.00 90.81 114 LEU A N 1
ATOM 938 C CA . LEU A 1 114 ? -14.411 0.726 12.768 1.00 90.81 114 LEU A CA 1
ATOM 939 C C . LEU A 1 114 ? -14.746 1.398 14.099 1.00 90.81 114 LEU A C 1
ATOM 941 O O . LEU A 1 114 ? -14.971 2.609 14.165 1.00 90.81 114 LEU A O 1
ATOM 945 N N . GLU A 1 115 ? -14.674 0.615 15.168 1.00 87.06 115 GLU A N 1
ATOM 946 C CA . GLU A 1 115 ? -14.747 1.126 16.529 1.00 87.06 115 GLU A CA 1
ATOM 947 C C . GLU A 1 115 ? -13.497 1.952 16.867 1.00 87.06 115 GLU A C 1
ATOM 949 O O . GLU A 1 115 ? -12.376 1.633 16.464 1.00 87.06 115 GLU A O 1
ATOM 954 N N . HIS A 1 116 ? -13.659 3.016 17.658 1.00 85.12 116 HIS A N 1
ATOM 955 C CA . HIS A 1 116 ? -12.550 3.923 17.990 1.00 85.12 116 HIS A CA 1
ATOM 956 C C . HIS A 1 116 ? -11.360 3.218 18.655 1.00 85.12 116 HIS A C 1
ATOM 958 O O . HIS A 1 116 ? -10.210 3.582 18.404 1.00 85.12 116 HIS A O 1
ATOM 964 N N . HIS A 1 117 ? -11.627 2.208 19.487 1.00 85.56 117 HIS A N 1
ATOM 965 C CA . HIS A 1 117 ? -10.586 1.448 20.176 1.00 85.56 117 HIS A CA 1
ATOM 966 C C . HIS A 1 117 ? -9.788 0.532 19.233 1.00 85.56 117 HIS A C 1
ATOM 968 O O . HIS A 1 117 ? -8.641 0.209 19.536 1.00 85.56 117 HIS A O 1
ATOM 974 N N . ASP A 1 118 ? -10.343 0.193 18.066 1.00 92.31 118 ASP A N 1
ATOM 975 C CA . ASP A 1 118 ? -9.707 -0.668 17.067 1.00 92.31 118 ASP A CA 1
ATOM 976 C C . ASP A 1 118 ? -8.795 0.097 16.103 1.00 92.31 118 ASP A C 1
ATOM 978 O O . ASP A 1 118 ? -7.947 -0.503 15.447 1.00 92.31 118 ASP A O 1
ATOM 982 N N . ILE A 1 119 ? -8.911 1.426 16.023 1.00 91.75 119 ILE A N 1
ATOM 983 C CA . ILE A 1 119 ? -8.203 2.250 15.027 1.00 91.75 119 ILE A CA 1
ATOM 984 C C . ILE A 1 119 ? -6.687 2.033 15.061 1.00 91.75 119 ILE A C 1
ATOM 986 O O . ILE A 1 119 ? -6.060 1.873 14.013 1.00 91.75 119 ILE A O 1
ATOM 990 N N . LYS A 1 120 ? -6.089 2.006 16.257 1.00 93.25 120 LYS A N 1
ATOM 991 C CA . LYS A 1 120 ? -4.641 1.813 16.407 1.00 93.25 120 LYS A CA 1
ATOM 992 C C . LYS A 1 120 ? -4.214 0.417 15.946 1.00 93.25 120 LYS A C 1
ATOM 994 O O . LYS A 1 120 ? -3.224 0.291 15.231 1.00 93.25 120 LYS A O 1
ATOM 999 N N . LEU A 1 121 ? -4.984 -0.607 16.308 1.00 96.12 121 LEU A N 1
ATOM 1000 C CA . LEU A 1 121 ? -4.720 -1.985 15.903 1.00 96.12 121 LEU A CA 1
ATOM 1001 C C . LEU A 1 121 ? -4.914 -2.170 14.388 1.00 96.12 121 LEU A C 1
ATOM 1003 O O . LEU A 1 121 ? -4.132 -2.850 13.731 1.00 96.12 121 LEU A O 1
ATOM 1007 N N . ALA A 1 122 ? -5.904 -1.499 13.796 1.00 96.81 122 ALA A N 1
ATOM 1008 C CA . ALA A 1 122 ? -6.101 -1.484 12.352 1.00 96.81 122 ALA A CA 1
ATOM 1009 C C . ALA A 1 122 ? -4.904 -0.850 11.627 1.00 96.81 122 ALA A C 1
ATOM 1011 O O . ALA A 1 122 ? -4.413 -1.398 10.640 1.00 96.81 122 ALA A O 1
ATOM 1012 N N . GLN A 1 123 ? -4.389 0.276 12.124 1.00 96.81 123 GLN A N 1
ATOM 1013 C CA . GLN A 1 123 ? -3.184 0.906 11.573 1.00 96.81 123 GLN A CA 1
ATOM 1014 C C . GLN A 1 123 ? -1.949 -0.000 11.680 1.00 96.81 123 GLN A C 1
ATOM 1016 O O . GLN A 1 123 ? -1.140 -0.037 10.751 1.00 96.81 123 GLN A O 1
ATOM 1021 N N . GLU A 1 124 ? -1.820 -0.758 12.768 1.00 97.88 124 GLU A N 1
ATOM 1022 C CA . GLU A 1 124 ? -0.757 -1.750 12.947 1.00 97.88 124 GLU A CA 1
ATOM 1023 C C . GLU A 1 124 ? -0.860 -2.881 11.914 1.00 97.88 124 GLU A C 1
ATOM 1025 O O . GLU A 1 124 ? 0.097 -3.127 11.179 1.00 97.88 124 GLU A O 1
ATOM 1030 N N . PHE A 1 125 ? -2.034 -3.503 11.755 1.00 98.25 125 PHE A N 1
ATOM 1031 C CA . PHE A 1 125 ? -2.231 -4.545 10.741 1.00 98.25 125 PHE A CA 1
ATOM 1032 C C . PHE A 1 125 ? -2.006 -4.039 9.317 1.00 98.25 125 PHE A C 1
ATOM 1034 O O . PHE A 1 125 ? -1.352 -4.711 8.522 1.00 98.25 125 PHE A O 1
ATOM 1041 N N . TYR A 1 126 ? -2.502 -2.840 8.996 1.00 98.00 126 TYR A N 1
ATOM 1042 C CA . TYR A 1 126 ? -2.214 -2.196 7.715 1.00 98.00 126 TYR A CA 1
ATOM 1043 C C . TYR A 1 126 ? -0.703 -2.055 7.495 1.00 98.00 126 TYR A C 1
ATOM 1045 O O . TYR A 1 126 ? -0.202 -2.383 6.421 1.00 98.00 126 TYR A O 1
ATOM 1053 N N . THR A 1 127 ? 0.027 -1.585 8.510 1.00 98.06 127 THR A N 1
ATOM 1054 C CA . THR A 1 127 ? 1.482 -1.391 8.432 1.00 98.06 127 THR A CA 1
ATOM 1055 C C . THR A 1 127 ? 2.206 -2.717 8.215 1.00 98.06 127 THR A C 1
ATOM 1057 O O . THR A 1 127 ? 3.096 -2.786 7.373 1.00 98.06 127 THR A O 1
ATOM 1060 N N . ASN A 1 128 ? 1.777 -3.789 8.882 1.00 98.19 128 ASN A N 1
ATOM 1061 C CA . ASN A 1 128 ? 2.342 -5.124 8.686 1.00 98.19 128 ASN A CA 1
ATOM 1062 C C . ASN A 1 128 ? 2.140 -5.623 7.248 1.00 98.19 128 ASN A C 1
ATOM 1064 O O . ASN A 1 128 ? 3.087 -6.100 6.624 1.00 98.19 128 ASN A O 1
ATOM 1068 N N . PHE A 1 129 ? 0.937 -5.463 6.685 1.00 98.12 129 PHE A N 1
ATOM 1069 C CA . PHE A 1 129 ? 0.690 -5.823 5.286 1.00 98.12 129 PHE A CA 1
ATOM 1070 C C . PHE A 1 129 ? 1.476 -4.954 4.307 1.00 98.12 129 PHE A C 1
ATOM 1072 O O . PHE A 1 129 ? 1.991 -5.468 3.316 1.00 98.12 129 PHE A O 1
ATOM 1079 N N . LYS A 1 130 ? 1.594 -3.652 4.586 1.00 97.38 130 LYS A N 1
ATOM 1080 C CA . LYS A 1 130 ? 2.414 -2.736 3.792 1.00 97.38 130 LYS A CA 1
ATOM 1081 C C . LYS A 1 130 ? 3.872 -3.195 3.767 1.00 97.38 130 LYS A C 1
ATOM 1083 O O . LYS A 1 130 ? 4.443 -3.301 2.688 1.00 97.38 130 LYS A O 1
ATOM 1088 N N . ASN A 1 131 ? 4.454 -3.500 4.925 1.00 97.62 131 ASN A N 1
ATOM 1089 C CA . ASN A 1 131 ? 5.845 -3.943 5.020 1.00 97.62 131 ASN A CA 1
ATOM 1090 C C . ASN A 1 131 ? 6.055 -5.258 4.263 1.00 97.62 131 ASN A C 1
ATOM 1092 O O . ASN A 1 131 ? 6.948 -5.338 3.426 1.00 97.62 131 ASN A O 1
ATOM 1096 N N . LEU A 1 132 ? 5.163 -6.236 4.457 1.00 97.81 132 LEU A N 1
ATOM 1097 C CA . LEU A 1 132 ? 5.205 -7.496 3.715 1.00 97.81 132 LEU A CA 1
ATOM 1098 C C . LEU A 1 132 ? 5.132 -7.274 2.198 1.00 97.81 132 LEU A C 1
ATOM 1100 O O . LEU A 1 132 ? 5.857 -7.923 1.443 1.00 97.81 132 LEU A O 1
ATOM 1104 N N . PHE A 1 133 ? 4.265 -6.367 1.743 1.00 96.19 133 PHE A N 1
ATOM 1105 C CA . PHE A 1 133 ? 4.160 -6.009 0.332 1.00 96.19 133 PHE A CA 1
ATOM 1106 C C . PHE A 1 133 ? 5.471 -5.417 -0.199 1.00 96.19 133 PHE A C 1
ATOM 1108 O O . PHE A 1 133 ? 5.956 -5.873 -1.230 1.00 96.19 133 PHE A O 1
ATOM 1115 N N . LEU A 1 134 ? 6.051 -4.440 0.505 1.00 96.19 134 LEU A N 1
ATOM 1116 C CA . LEU A 1 134 ? 7.293 -3.775 0.102 1.00 96.19 134 LEU A CA 1
ATOM 1117 C C . LEU A 1 134 ? 8.470 -4.758 0.044 1.00 96.19 134 LEU A C 1
ATOM 1119 O O . LEU A 1 134 ? 9.182 -4.794 -0.956 1.00 96.19 134 LEU A O 1
ATOM 1123 N N . GLU A 1 135 ? 8.627 -5.600 1.066 1.00 97.31 135 GLU A N 1
ATOM 1124 C CA . GLU A 1 135 ? 9.662 -6.641 1.119 1.00 97.31 135 GLU A CA 1
ATOM 1125 C C . GLU A 1 135 ? 9.493 -7.668 -0.007 1.00 97.31 135 GLU A C 1
ATOM 1127 O O . GLU A 1 135 ? 10.457 -8.044 -0.674 1.00 97.31 135 GLU A O 1
ATOM 1132 N N . SER A 1 136 ? 8.255 -8.100 -0.261 1.00 96.62 136 SER A N 1
ATOM 1133 C CA . SER A 1 136 ?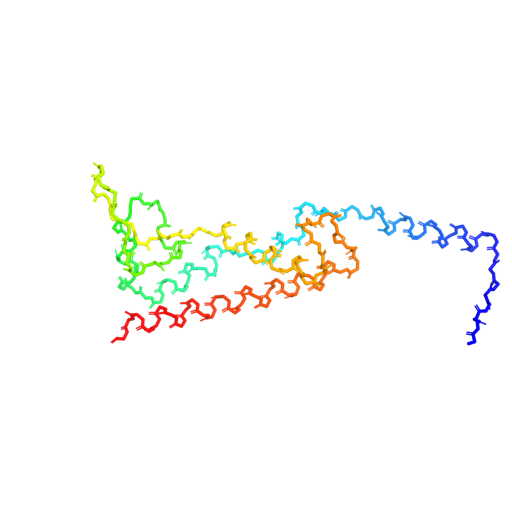 7.956 -9.050 -1.336 1.00 96.62 136 SER A CA 1
ATOM 1134 C C . SER A 1 136 ? 8.179 -8.438 -2.717 1.00 96.62 136 SER A C 1
ATOM 1136 O O . SER A 1 136 ? 8.616 -9.131 -3.636 1.00 96.62 136 SER A O 1
ATOM 1138 N N . TYR A 1 137 ? 7.877 -7.148 -2.877 1.00 95.25 137 TYR A N 1
ATOM 1139 C CA . TYR A 1 137 ? 8.107 -6.422 -4.117 1.00 95.25 137 TYR A CA 1
ATOM 1140 C C . TYR A 1 137 ? 9.602 -6.272 -4.402 1.00 95.25 137 TYR A C 1
ATOM 1142 O O . TYR A 1 137 ? 10.032 -6.626 -5.498 1.00 95.25 137 TYR A O 1
ATOM 1150 N N . ASP A 1 138 ? 10.388 -5.843 -3.411 1.00 95.88 138 ASP A N 1
ATOM 1151 C CA . ASP A 1 138 ? 11.848 -5.740 -3.507 1.00 95.88 138 ASP A CA 1
ATOM 1152 C C . ASP A 1 138 ? 12.467 -7.089 -3.893 1.00 95.88 138 ASP A C 1
ATOM 1154 O O . ASP A 1 138 ? 13.137 -7.203 -4.917 1.00 95.88 138 ASP A O 1
ATOM 1158 N N . LYS A 1 139 ? 12.114 -8.153 -3.162 1.00 96.12 139 LYS A N 1
ATOM 1159 C CA . LYS A 1 139 ? 12.578 -9.515 -3.454 1.00 96.12 139 LYS A CA 1
ATOM 1160 C C . LYS A 1 139 ? 12.199 -9.978 -4.861 1.00 96.12 139 LYS A C 1
ATOM 1162 O O . LYS A 1 139 ? 12.989 -10.634 -5.530 1.00 96.12 139 LYS A O 1
ATOM 1167 N N . ARG A 1 140 ? 10.987 -9.662 -5.329 1.00 94.69 140 ARG A N 1
ATOM 1168 C CA . ARG A 1 140 ? 10.570 -9.998 -6.696 1.00 94.69 140 ARG A CA 1
ATOM 1169 C C . ARG A 1 140 ? 11.453 -9.299 -7.729 1.00 94.69 140 ARG A C 1
ATOM 1171 O O . ARG A 1 140 ? 11.783 -9.925 -8.730 1.00 94.69 140 ARG A O 1
ATOM 1178 N N . LEU A 1 141 ? 11.787 -8.024 -7.532 1.00 93.31 141 LEU A N 1
ATOM 1179 C CA . LEU A 1 141 ? 12.665 -7.313 -8.462 1.00 93.31 141 LEU A CA 1
ATOM 1180 C C . LEU A 1 141 ? 14.071 -7.912 -8.469 1.00 93.31 141 LEU A C 1
ATOM 1182 O O . LEU A 1 141 ? 14.622 -8.096 -9.548 1.00 93.31 141 LEU A O 1
ATOM 1186 N N . GLU A 1 142 ? 14.588 -8.306 -7.303 1.00 94.00 142 GLU A N 1
ATOM 1187 C CA . GLU A 1 142 ? 15.863 -9.019 -7.193 1.00 94.00 142 GLU A CA 1
ATOM 1188 C C . GLU A 1 142 ? 15.887 -10.271 -8.081 1.00 94.00 142 GLU A C 1
ATOM 1190 O O . GLU A 1 142 ? 16.798 -10.435 -8.891 1.00 94.00 142 GLU A O 1
ATOM 1195 N N . GLU A 1 143 ? 14.852 -11.112 -7.998 1.00 92.31 143 GLU A N 1
ATOM 1196 C CA . GLU A 1 143 ? 14.731 -12.332 -8.809 1.00 92.31 143 GLU A CA 1
ATOM 1197 C C . GLU A 1 143 ? 14.595 -12.057 -10.315 1.00 92.31 143 GLU A C 1
ATOM 1199 O O . GLU A 1 143 ? 15.045 -12.865 -11.118 1.00 92.31 143 GLU A O 1
ATOM 1204 N N . LEU A 1 144 ? 14.015 -10.921 -10.719 1.00 88.19 144 LEU A N 1
ATOM 1205 C CA . LEU A 1 144 ? 13.904 -10.531 -12.134 1.00 88.19 144 LEU A CA 1
ATOM 1206 C C . LEU A 1 144 ? 15.209 -9.978 -12.725 1.00 88.19 144 LEU A C 1
ATOM 1208 O O . LEU A 1 144 ? 15.299 -9.803 -13.940 1.00 88.19 144 LEU A O 1
ATOM 1212 N N . THR A 1 145 ? 16.180 -9.649 -11.873 1.00 83.62 145 THR A N 1
ATOM 1213 C CA . THR A 1 145 ? 17.495 -9.121 -12.271 1.00 83.62 145 THR A CA 1
ATOM 1214 C C . THR A 1 145 ? 18.627 -10.148 -12.186 1.00 83.62 145 THR A C 1
ATOM 1216 O O . THR A 1 145 ? 19.764 -9.813 -12.516 1.00 83.62 145 THR A O 1
ATOM 1219 N N . LYS A 1 146 ? 18.330 -11.380 -11.751 1.00 75.94 146 LYS A N 1
ATOM 1220 C CA . LYS A 1 146 ? 19.251 -12.529 -11.774 1.00 75.94 146 LYS A CA 1
ATOM 1221 C C . LYS A 1 146 ? 19.236 -13.211 -13.139 1.00 75.94 146 LYS A C 1
ATOM 1223 O O . LYS A 1 146 ? 20.328 -13.651 -13.562 1.00 75.94 146 LYS A O 1
#

Secondary structure (DSSP, 8-state):
-PPP----HHHHHHHHHHHHHHTTS---TTSTTTTT---IIIIIHHHHHT-HHHHHHHHTS--S-GGGSEEEEEEEE-TTT--EEEEEE-HHHHHHHHHHHHHHHTT-SSGGGS-GGGHHHHHHHHHHHHHHHHHHHHHHHHHHT-

Foldseek 3Di:
DDDDDDDDPVRVVVVVVVVVVVVVPCPVLQCLQVVLADDLVPQQLVLLVVQVVQVVLQVLAPDPCSSSAQFAPQWDADPVPRRTHGGDDHSVVVRVVLLQVLQVVVVDRGSVPDDPVCSVVSNVSSNVVVVVVSVVSSVVSVVVRD

Sequence (146 aa):
MTKTYTLTEEELDQLVKERMAEKRIKVDLTSVFRPVKIDDNKEITPINEKYPDIVEKLKVSRSVNPVRFIFKEVPRVNDITGDVDYHNFAEHEIHNALRLLTLRIFGVTKNNELEHHDIKLAQEFYTNFKNLFLESYDKRLEELTK

pLDDT: mean 86.05, std 11.18, range [44.59, 98.25]